Protein AF-A0A3N7EGL0-F1 (afdb_monomer_lite)

Organism: Populus trichocarpa (NCBI:txid3694)

Sequence (104 aa):
MGVPAFYRWLAEKYPLVVVDVIEEEPVVIEGVKIPVDTSRPNPNNIEYDNLYLDMNGIVHPCFHPEDRPSPTSFDEVFQCMFDYIDRLFVVMELHLVRNESATV

Radius of gyration: 17.61 Å; chains: 1; bounding box: 50×45×36 Å

InterPro domains:
  IPR004859 Xrn1, N-terminal [PF03159] (1-93)
  IPR027073 5'-3' exoribonuclease [PTHR12341] (1-91)

Foldseek 3Di:
DDPVVVVVVCCVVPVVVDDDFDADDFDADPNDTHDDDLVDQGPVNDADADDDDPVVVLQVCLQPPPPDDGDPDPVSSVVSSVVVVVRVCRSNSHPPPPPPPPDD

pLDDT: mean 84.61, std 1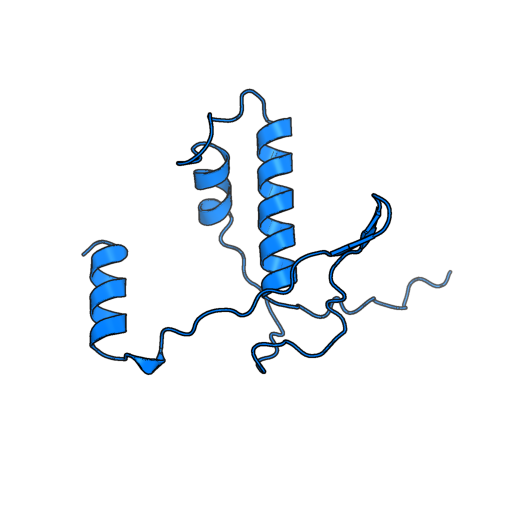2.79, range [40.78, 96.88]

Secondary structure (DSSP, 8-state):
--HHHHHHHHHHH-GGG------PPPEEETTEEEPP-TTSPPTTS---S-----HHHHHHHHHS-SSSPPPSSHHHHHHHHHHHHHHHHHHTT-----------

Structure (mmCIF, N/CA/C/O backbone):
data_AF-A0A3N7EGL0-F1
#
_entry.id   AF-A0A3N7EGL0-F1
#
loop_
_atom_site.group_PDB
_atom_site.id
_atom_site.type_symbol
_atom_site.label_atom_id
_atom_site.label_alt_id
_atom_site.label_comp_id
_atom_site.label_asym_id
_atom_site.label_entity_id
_atom_site.label_seq_id
_atom_site.pdbx_PDB_ins_code
_atom_site.Cartn_x
_atom_site.Cartn_y
_atom_site.Cartn_z
_atom_site.occupancy
_atom_site.B_iso_or_equiv
_atom_site.auth_seq_id
_atom_site.auth_comp_id
_atom_site.auth_asym_id
_atom_site.auth_atom_id
_atom_site.pdbx_PDB_model_num
ATOM 1 N N . MET A 1 1 ? 22.176 9.739 -0.096 1.00 65.19 1 MET A N 1
ATOM 2 C CA . MET A 1 1 ? 21.125 9.778 -1.137 1.00 65.19 1 MET A CA 1
ATOM 3 C C . MET A 1 1 ? 19.817 9.466 -0.432 1.00 65.19 1 MET A C 1
ATOM 5 O O . MET A 1 1 ? 19.763 8.436 0.222 1.00 65.19 1 MET A O 1
ATOM 9 N N . GLY A 1 2 ? 18.840 10.376 -0.429 1.00 87.50 2 GLY A N 1
ATOM 10 C CA . GLY A 1 2 ? 17.536 10.111 0.196 1.00 87.50 2 GLY A CA 1
ATOM 11 C C . GLY A 1 2 ? 16.658 9.211 -0.677 1.00 87.50 2 GLY A C 1
ATOM 12 O O . GLY A 1 2 ? 16.960 9.036 -1.861 1.00 87.50 2 GLY A O 1
ATOM 13 N N . VAL A 1 3 ? 15.560 8.698 -0.113 1.00 88.81 3 VAL A N 1
ATOM 14 C CA . VAL A 1 3 ? 14.581 7.846 -0.819 1.00 88.81 3 VAL A CA 1
ATOM 15 C C . VAL A 1 3 ? 14.165 8.430 -2.184 1.00 88.81 3 VAL A C 1
ATOM 17 O O . VAL A 1 3 ? 14.265 7.702 -3.171 1.00 88.81 3 VAL A O 1
ATOM 20 N N . PRO A 1 4 ? 13.845 9.738 -2.328 1.00 92.12 4 PRO A N 1
ATOM 21 C CA . PRO A 1 4 ? 13.437 10.293 -3.625 1.00 92.12 4 PRO A CA 1
ATOM 22 C C . PRO A 1 4 ? 14.534 10.262 -4.698 1.00 92.12 4 PRO A C 1
ATOM 24 O O . PRO A 1 4 ? 14.256 10.068 -5.878 1.00 92.12 4 PRO A O 1
ATOM 27 N N . ALA A 1 5 ? 15.798 10.451 -4.303 1.00 94.88 5 ALA A N 1
ATOM 28 C CA . ALA A 1 5 ? 16.922 10.436 -5.238 1.00 94.88 5 ALA A CA 1
ATOM 29 C C . ALA A 1 5 ? 17.228 9.013 -5.723 1.00 94.88 5 ALA A C 1
ATOM 31 O O . ALA A 1 5 ? 17.529 8.817 -6.898 1.00 94.88 5 ALA A O 1
ATOM 32 N N . PHE A 1 6 ? 17.123 8.028 -4.826 1.00 94.31 6 PHE A N 1
ATOM 33 C CA . PHE A 1 6 ? 17.289 6.622 -5.181 1.00 94.31 6 PHE A CA 1
ATOM 34 C C . PHE A 1 6 ? 16.148 6.127 -6.076 1.00 94.31 6 PHE A C 1
ATOM 36 O O . PHE A 1 6 ? 16.415 5.515 -7.108 1.00 94.31 6 PHE A O 1
ATOM 43 N N . TYR A 1 7 ? 14.900 6.460 -5.733 1.00 93.75 7 TYR A N 1
ATOM 44 C CA . TYR A 1 7 ? 13.732 6.121 -6.545 1.00 93.75 7 TYR A CA 1
ATOM 45 C C . TYR A 1 7 ? 13.837 6.695 -7.963 1.00 93.75 7 TYR A C 1
ATOM 47 O O . TYR A 1 7 ? 13.682 5.960 -8.934 1.00 93.75 7 TYR A O 1
ATOM 55 N N . ARG A 1 8 ? 14.193 7.983 -8.097 1.00 93.62 8 ARG A N 1
ATOM 56 C CA . ARG A 1 8 ? 14.395 8.620 -9.408 1.00 93.62 8 ARG A CA 1
ATOM 57 C C . ARG A 1 8 ? 15.452 7.895 -10.237 1.00 93.62 8 ARG A C 1
ATOM 59 O O . ARG A 1 8 ? 15.202 7.573 -11.391 1.00 93.62 8 ARG A O 1
ATOM 66 N N . TRP A 1 9 ? 16.608 7.610 -9.639 1.00 95.25 9 TRP A N 1
ATOM 67 C CA . TRP A 1 9 ? 17.677 6.888 -10.326 1.00 95.25 9 TRP A CA 1
ATOM 68 C C . TRP A 1 9 ? 17.231 5.495 -10.792 1.00 95.25 9 TRP A C 1
ATOM 70 O O . TRP A 1 9 ? 17.580 5.078 -11.895 1.00 95.25 9 TRP A O 1
ATOM 80 N N . LEU A 1 10 ? 16.447 4.780 -9.977 1.00 95.31 10 LEU A N 1
ATOM 81 C CA . LEU A 1 10 ? 15.926 3.459 -10.326 1.00 95.31 10 LEU A CA 1
ATOM 82 C C . LEU A 1 10 ? 14.939 3.538 -11.497 1.00 95.31 10 LEU A C 1
ATOM 84 O O . LEU A 1 10 ? 15.081 2.774 -12.449 1.00 95.31 10 LEU A O 1
ATOM 88 N N . ALA A 1 11 ? 13.997 4.481 -11.445 1.00 94.69 11 ALA A N 1
ATOM 89 C CA . ALA A 1 11 ? 12.989 4.687 -12.482 1.00 94.69 11 ALA A CA 1
ATOM 90 C C . ALA A 1 11 ? 13.607 5.126 -13.822 1.00 94.69 11 ALA A C 1
ATOM 92 O O . ALA A 1 11 ? 13.212 4.633 -14.874 1.00 94.69 11 ALA A O 1
ATOM 93 N N . GLU A 1 12 ? 14.619 6.002 -13.799 1.00 95.44 12 GLU A N 1
ATOM 94 C CA . GLU A 1 12 ? 15.344 6.424 -15.008 1.00 95.44 12 GLU A CA 1
ATOM 95 C C . GLU A 1 12 ? 16.167 5.280 -15.614 1.00 95.44 12 GLU A C 1
ATOM 97 O O . GLU A 1 12 ? 16.251 5.143 -16.835 1.00 95.44 12 GLU A O 1
ATOM 102 N N . LYS A 1 13 ? 16.789 4.450 -14.768 1.00 96.62 13 LYS A N 1
ATOM 103 C CA . LYS A 1 13 ? 17.656 3.358 -15.221 1.00 96.62 13 LYS A CA 1
ATOM 104 C C . LYS A 1 13 ? 16.876 2.132 -15.699 1.00 96.62 13 LYS A C 1
ATOM 106 O O . LYS A 1 13 ? 17.316 1.468 -16.637 1.00 96.62 13 LYS A O 1
ATOM 111 N N . TYR A 1 14 ? 15.752 1.822 -15.058 1.00 96.88 14 TYR A N 1
ATOM 112 C CA . TYR A 1 14 ? 14.915 0.661 -15.352 1.00 96.88 14 TYR A CA 1
ATOM 113 C C . TYR A 1 14 ? 13.441 1.085 -15.455 1.00 96.88 14 TYR A C 1
ATOM 115 O O . TYR A 1 14 ? 12.671 0.882 -14.515 1.00 96.88 14 TYR A O 1
ATOM 123 N N . PRO A 1 15 ? 13.017 1.646 -16.602 1.00 93.19 15 PRO A N 1
ATOM 124 C CA . PRO A 1 15 ? 11.692 2.255 -16.737 1.00 93.19 15 PRO A CA 1
ATOM 125 C C . PRO A 1 15 ? 10.530 1.265 -16.589 1.00 93.19 15 PRO A C 1
ATOM 127 O O . PRO A 1 15 ? 9.423 1.678 -16.282 1.00 93.19 15 PRO A O 1
ATOM 130 N N . LEU A 1 16 ? 10.774 -0.037 -16.772 1.00 93.12 16 LEU A N 1
ATOM 131 C CA . LEU A 1 16 ? 9.756 -1.087 -16.632 1.00 93.12 16 LEU A CA 1
ATOM 132 C C . LEU A 1 16 ? 9.527 -1.542 -15.180 1.00 93.12 16 LEU A C 1
ATOM 134 O O . LEU A 1 16 ? 8.679 -2.394 -14.946 1.00 93.12 16 LEU A O 1
ATOM 138 N N . VAL A 1 17 ? 10.305 -1.038 -14.213 1.00 92.19 17 VAL A N 1
ATOM 139 C CA . VAL A 1 17 ? 10.167 -1.415 -12.791 1.00 92.19 17 VAL A CA 1
ATOM 140 C C . VAL A 1 17 ? 8.997 -0.691 -12.126 1.00 92.19 17 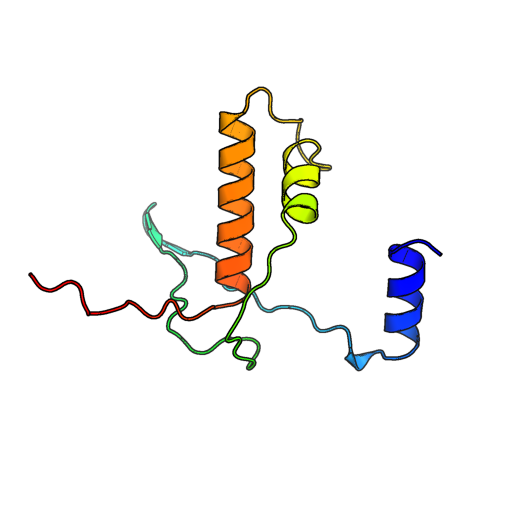VAL A C 1
ATOM 142 O O . VAL A 1 17 ? 8.442 -1.196 -11.155 1.00 92.19 17 VAL A O 1
ATOM 145 N N . VAL A 1 18 ? 8.622 0.483 -12.636 1.00 92.31 18 VAL A N 1
ATOM 146 C CA . VAL A 1 18 ? 7.477 1.245 -12.133 1.00 92.31 18 VAL A CA 1
ATOM 147 C C . VAL A 1 18 ? 6.269 0.902 -12.992 1.00 92.31 18 VAL A C 1
ATOM 149 O O . VAL A 1 18 ? 6.290 1.106 -14.204 1.00 92.31 18 VAL A O 1
ATOM 152 N N . VAL A 1 19 ? 5.229 0.376 -12.355 1.00 91.19 19 VAL A N 1
ATOM 153 C CA . VAL A 1 19 ? 3.94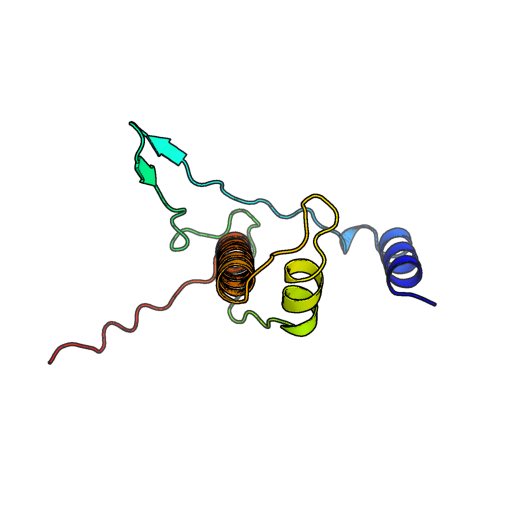8 0.057 -12.984 1.00 91.19 19 VAL A CA 1
ATOM 154 C C . VAL A 1 19 ? 2.857 0.680 -12.129 1.00 91.19 19 VAL A C 1
ATOM 156 O O . VAL A 1 19 ? 2.914 0.597 -10.901 1.00 91.19 19 VAL A O 1
ATOM 159 N N . ASP A 1 20 ? 1.895 1.323 -12.782 1.00 91.62 20 ASP A N 1
ATOM 160 C CA . ASP A 1 20 ? 0.740 1.888 -12.098 1.00 91.62 20 ASP A CA 1
ATOM 161 C C . ASP A 1 20 ? -0.180 0.763 -11.622 1.00 91.62 20 ASP A C 1
ATOM 163 O O . ASP A 1 20 ? -0.492 -0.167 -12.368 1.00 91.62 20 ASP A O 1
ATOM 167 N N . VAL A 1 21 ? -0.615 0.867 -10.371 1.00 90.19 21 VAL A N 1
ATOM 168 C CA . VAL A 1 21 ? -1.612 -0.029 -9.789 1.00 90.19 21 VAL A CA 1
ATOM 169 C C . VAL A 1 21 ? -2.994 0.319 -10.335 1.00 90.19 21 VAL A C 1
ATOM 171 O O . VAL A 1 21 ? -3.393 1.484 -10.357 1.00 90.19 21 VAL A O 1
ATOM 174 N N . ILE A 1 22 ? -3.739 -0.709 -10.725 1.00 90.00 22 ILE A N 1
ATOM 175 C CA . ILE A 1 22 ? -5.166 -0.641 -11.021 1.00 90.00 22 ILE A CA 1
ATOM 176 C C . ILE A 1 22 ? -5.915 -0.958 -9.724 1.00 90.00 22 ILE A C 1
ATOM 178 O O . ILE A 1 22 ? -5.787 -2.061 -9.196 1.00 90.00 22 ILE A O 1
ATOM 182 N N . GLU A 1 23 ? -6.662 0.020 -9.212 1.00 87.06 23 GLU A N 1
ATOM 183 C CA . GLU A 1 23 ? -7.466 -0.071 -7.986 1.00 87.06 23 GLU A CA 1
ATOM 184 C C . GLU A 1 23 ? -8.959 -0.101 -8.358 1.00 87.06 23 GLU A C 1
ATOM 186 O O . GLU A 1 23 ? -9.431 0.758 -9.108 1.00 87.06 23 GLU A O 1
ATOM 191 N N . GLU A 1 24 ? -9.705 -1.088 -7.854 1.00 83.38 24 GLU A N 1
ATOM 192 C CA . GLU A 1 24 ? -11.170 -1.083 -7.922 1.00 83.38 24 GLU A CA 1
ATOM 193 C C . GLU A 1 24 ? -11.736 -0.222 -6.780 1.00 83.38 24 GLU A C 1
ATOM 195 O O . GLU A 1 24 ? -11.360 -0.375 -5.618 1.00 83.38 24 GLU A O 1
ATOM 200 N N . GLU A 1 25 ? -12.661 0.688 -7.095 1.00 82.44 25 GLU A N 1
ATOM 201 C CA . GLU A 1 25 ? -13.304 1.538 -6.090 1.00 82.44 25 GLU A CA 1
ATOM 202 C C . GLU A 1 25 ? -14.666 0.965 -5.647 1.00 82.44 25 GLU A C 1
ATOM 204 O O . GLU A 1 25 ? -15.438 0.479 -6.482 1.00 82.44 25 GLU A O 1
ATOM 209 N N . PRO A 1 26 ? -15.026 1.062 -4.350 1.00 82.88 26 PRO A N 1
ATOM 210 C CA . PRO A 1 26 ? -16.343 0.660 -3.862 1.00 82.88 26 PRO A CA 1
ATOM 211 C C . PRO A 1 26 ? -17.476 1.436 -4.546 1.00 82.88 26 PRO A C 1
ATOM 213 O O . PRO A 1 26 ? -17.478 2.669 -4.583 1.00 82.88 26 PRO A O 1
ATOM 216 N N . VAL A 1 27 ? -18.501 0.724 -5.015 1.00 84.88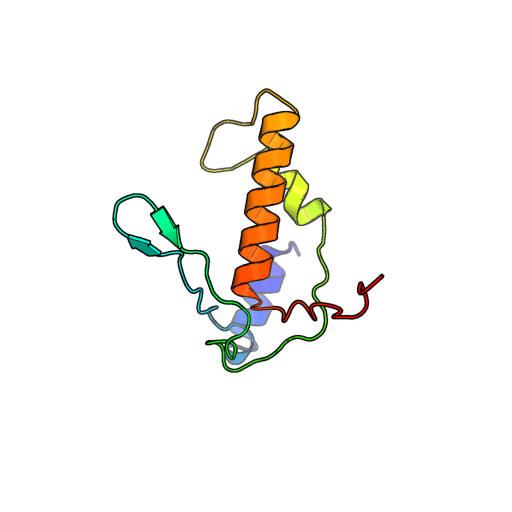 27 VAL A N 1
ATOM 217 C CA . VAL A 1 27 ? -19.662 1.336 -5.679 1.00 84.88 27 VAL A CA 1
ATOM 218 C C . VAL A 1 27 ? -20.734 1.689 -4.647 1.00 84.88 27 VAL A C 1
ATOM 220 O O . VAL A 1 27 ? -21.060 0.890 -3.769 1.00 84.88 27 VAL A O 1
ATOM 223 N N . VAL A 1 28 ? -21.329 2.881 -4.762 1.00 85.94 28 VAL A N 1
ATOM 224 C CA . VAL A 1 28 ? -22.486 3.288 -3.948 1.00 85.94 28 VAL A CA 1
ATOM 225 C C . VAL A 1 28 ? -23.770 3.101 -4.748 1.00 85.94 28 VAL A C 1
ATOM 227 O O . VAL A 1 28 ? -23.998 3.811 -5.726 1.00 85.94 28 VAL A O 1
ATOM 230 N N . ILE A 1 29 ? -24.634 2.183 -4.312 1.00 85.88 29 ILE A N 1
ATOM 231 C CA . ILE A 1 29 ? -25.960 1.957 -4.904 1.00 85.88 29 ILE A CA 1
ATOM 232 C C . ILE A 1 29 ? -27.013 2.262 -3.842 1.00 85.88 29 ILE A C 1
ATOM 234 O O . ILE A 1 29 ? -26.980 1.695 -2.757 1.00 85.88 29 ILE A O 1
ATOM 238 N N . GLU A 1 30 ? -27.925 3.195 -4.132 1.00 84.75 30 GLU A N 1
ATOM 239 C CA . GLU A 1 30 ? -29.025 3.582 -3.225 1.00 84.75 30 GLU A CA 1
ATOM 240 C C . GLU A 1 30 ? -28.568 3.969 -1.799 1.00 84.75 30 GLU A C 1
ATOM 242 O O . GLU A 1 30 ? -29.269 3.757 -0.813 1.00 84.75 30 GLU A O 1
ATOM 247 N N . GLY A 1 31 ? -27.371 4.554 -1.678 1.00 83.38 31 GLY A N 1
ATOM 248 C CA . GLY A 1 31 ? -26.780 4.950 -0.393 1.00 83.38 31 GLY A CA 1
ATOM 249 C C . GLY A 1 31 ? -26.061 3.823 0.358 1.00 83.38 31 GLY A C 1
ATOM 250 O O . GLY A 1 31 ? -25.470 4.076 1.406 1.00 83.38 31 GLY A O 1
ATOM 251 N N . VAL A 1 32 ? -26.052 2.603 -0.183 1.00 83.50 32 VAL A N 1
ATOM 252 C CA . VAL A 1 32 ? -25.309 1.459 0.353 1.00 83.50 32 VAL A CA 1
ATOM 253 C C . VAL A 1 32 ? -23.950 1.366 -0.343 1.00 83.50 32 VAL A C 1
ATOM 255 O O . VAL A 1 32 ? -23.880 1.275 -1.569 1.00 83.50 32 VAL A O 1
ATOM 258 N N . LYS A 1 33 ? -22.861 1.393 0.437 1.00 81.50 33 LYS A N 1
ATOM 259 C CA . LYS A 1 33 ? -21.500 1.116 -0.051 1.00 81.50 33 LYS A CA 1
ATOM 260 C C . LYS A 1 33 ? -21.334 -0.389 -0.240 1.00 81.50 33 LYS A C 1
ATOM 262 O O . LYS A 1 33 ? -21.358 -1.131 0.739 1.00 81.50 33 LYS A O 1
ATOM 267 N N . ILE A 1 34 ? -21.165 -0.823 -1.483 1.00 82.94 34 ILE A N 1
ATOM 268 C CA . ILE A 1 34 ? -20.852 -2.210 -1.818 1.00 82.94 34 ILE A CA 1
ATOM 269 C C . ILE A 1 34 ? -19.323 -2.349 -1.811 1.00 82.94 34 ILE A C 1
ATOM 271 O O . ILE A 1 34 ? -18.662 -1.623 -2.557 1.00 82.94 34 ILE A O 1
ATOM 275 N N . PRO A 1 35 ? -18.748 -3.217 -0.957 1.00 81.88 35 PRO A N 1
ATOM 276 C CA . PRO A 1 35 ? -17.304 -3.415 -0.901 1.00 81.88 35 PRO A CA 1
ATOM 277 C C . PRO A 1 35 ? -16.791 -4.105 -2.168 1.00 81.88 35 PRO A C 1
ATOM 279 O O . PRO A 1 35 ? -17.530 -4.836 -2.830 1.00 81.88 35 PRO A O 1
ATOM 282 N N . VAL A 1 36 ? -15.515 -3.881 -2.475 1.00 84.06 36 VAL A N 1
ATOM 283 C CA . VAL A 1 36 ? -14.808 -4.563 -3.564 1.00 84.06 36 VAL A CA 1
ATOM 284 C C . VAL A 1 36 ? -14.719 -6.058 -3.254 1.00 84.06 36 VAL A C 1
ATOM 286 O O . VAL A 1 36 ? -14.398 -6.452 -2.131 1.00 84.06 36 VAL A O 1
ATOM 289 N N . ASP A 1 37 ? -15.032 -6.892 -4.244 1.00 83.44 37 ASP A N 1
ATOM 290 C CA . ASP A 1 37 ? -14.945 -8.346 -4.121 1.00 83.44 37 ASP A CA 1
ATOM 291 C C . ASP A 1 37 ? -13.527 -8.824 -4.449 1.00 83.44 37 ASP A C 1
ATOM 293 O O . ASP A 1 37 ? -13.224 -9.180 -5.587 1.00 83.44 37 ASP A O 1
ATOM 297 N N . THR A 1 38 ? -12.675 -8.880 -3.424 1.00 83.00 38 THR A N 1
ATOM 298 C CA . THR A 1 38 ? -11.277 -9.329 -3.538 1.00 83.00 38 THR A CA 1
ATOM 299 C C . THR A 1 38 ? -11.130 -10.842 -3.757 1.00 83.00 38 THR A C 1
ATOM 301 O O . THR A 1 38 ? -10.024 -11.367 -3.684 1.00 83.00 38 THR A O 1
ATOM 304 N N . SER A 1 39 ? -12.225 -11.589 -3.964 1.00 82.94 39 SER A N 1
ATOM 305 C CA . SER A 1 39 ? -12.149 -13.006 -4.353 1.00 82.94 39 SER A CA 1
ATOM 306 C C . SER A 1 39 ? -11.939 -13.204 -5.854 1.00 82.94 39 SER A C 1
ATOM 308 O O . SER A 1 39 ? -11.607 -14.307 -6.300 1.00 82.94 39 SER A O 1
ATOM 310 N N . ARG A 1 40 ? -12.142 -12.147 -6.643 1.00 84.12 40 ARG A N 1
ATOM 311 C CA . ARG A 1 40 ? -11.937 -12.153 -8.090 1.00 84.12 40 ARG A CA 1
ATOM 312 C C . ARG A 1 40 ? -10.433 -12.126 -8.419 1.00 84.12 40 ARG A C 1
ATOM 314 O O . ARG A 1 40 ? -9.619 -11.927 -7.523 1.00 84.12 40 ARG A O 1
ATOM 321 N N . PRO A 1 41 ? -10.046 -12.429 -9.671 1.00 86.75 41 PRO A N 1
ATOM 322 C CA . PRO A 1 41 ? -8.653 -12.315 -10.091 1.00 86.75 41 PRO A CA 1
ATOM 323 C C . PRO A 1 41 ? -8.186 -10.860 -10.083 1.00 86.75 41 PRO A C 1
ATOM 325 O O . PRO A 1 41 ? -8.918 -10.000 -10.582 1.00 86.75 41 PRO A O 1
ATOM 328 N N . ASN A 1 42 ? -6.949 -10.633 -9.638 1.00 87.44 42 ASN A N 1
ATOM 329 C CA . ASN A 1 42 ? -6.385 -9.293 -9.519 1.00 87.44 42 ASN A CA 1
ATOM 330 C C . ASN A 1 42 ? -6.360 -8.559 -10.880 1.00 87.44 42 ASN A C 1
ATOM 332 O O . ASN A 1 42 ? -5.789 -9.086 -11.846 1.00 87.44 42 ASN A O 1
ATOM 336 N N . PRO A 1 43 ? -6.906 -7.328 -10.998 1.00 88.56 43 PRO A N 1
ATOM 337 C CA . PRO A 1 43 ? -6.959 -6.571 -12.252 1.00 88.56 43 PRO A CA 1
ATOM 338 C C . PRO A 1 43 ? -5.570 -6.201 -12.787 1.00 88.56 43 PRO A C 1
ATOM 340 O O . PRO A 1 43 ? -5.406 -5.958 -13.985 1.00 88.56 43 PRO A O 1
ATOM 343 N N . ASN A 1 44 ? -4.550 -6.218 -11.927 1.00 88.75 44 ASN A N 1
ATOM 344 C CA . ASN A 1 44 ? -3.150 -6.031 -12.299 1.00 88.75 44 ASN A CA 1
ATOM 345 C C . ASN A 1 44 ? -2.545 -7.276 -12.982 1.00 88.75 44 ASN A C 1
ATOM 347 O O . ASN A 1 44 ? -1.395 -7.232 -13.414 1.00 88.75 44 ASN A O 1
ATOM 351 N N . ASN A 1 45 ? -3.304 -8.376 -13.113 1.00 87.50 45 ASN A N 1
ATOM 352 C CA . ASN A 1 45 ? -2.869 -9.683 -13.626 1.00 87.50 45 ASN A CA 1
ATOM 353 C C . ASN A 1 45 ? -1.681 -10.285 -12.853 1.00 87.50 45 ASN A C 1
ATOM 355 O O . ASN A 1 45 ? -0.899 -11.065 -13.406 1.00 87.50 45 ASN A O 1
ATOM 359 N N . ILE A 1 46 ? -1.525 -9.903 -11.586 1.00 88.25 46 ILE A N 1
ATOM 360 C CA . ILE A 1 46 ? -0.483 -10.388 -10.682 1.00 88.25 46 ILE A CA 1
ATOM 361 C C . ILE A 1 46 ? -1.159 -10.744 -9.366 1.00 88.25 46 ILE A C 1
ATOM 363 O O . ILE A 1 46 ? -1.787 -9.891 -8.748 1.00 88.25 46 ILE A O 1
ATOM 367 N N . GLU A 1 47 ? -0.995 -11.994 -8.951 1.00 88.44 47 GLU A N 1
ATOM 368 C CA . GLU A 1 47 ? -1.487 -12.488 -7.669 1.00 88.44 47 GLU A CA 1
ATOM 369 C C . GLU A 1 47 ? -0.373 -12.440 -6.622 1.00 88.44 47 GLU A C 1
ATOM 371 O O . GLU A 1 47 ? 0.801 -12.678 -6.930 1.00 88.44 47 GLU A O 1
ATOM 376 N N . TYR A 1 48 ? -0.747 -12.150 -5.378 1.00 89.00 48 TYR A N 1
ATOM 377 C CA . TYR A 1 48 ? 0.177 -12.050 -4.254 1.00 89.00 48 TYR A CA 1
ATOM 378 C C . TYR A 1 48 ? -0.227 -13.017 -3.145 1.00 89.00 48 TYR A C 1
ATOM 380 O O . TYR A 1 48 ? -1.370 -13.022 -2.703 1.00 89.00 48 TYR A O 1
ATOM 388 N N . ASP A 1 49 ? 0.732 -13.791 -2.635 1.00 87.25 49 ASP A N 1
ATOM 389 C CA . ASP A 1 49 ? 0.484 -14.694 -1.503 1.00 87.25 49 ASP A CA 1
ATOM 390 C C . ASP A 1 49 ? 0.668 -14.001 -0.146 1.00 87.25 49 ASP A C 1
ATOM 392 O O . ASP A 1 49 ? 0.011 -14.333 0.838 1.00 87.25 49 ASP A O 1
ATOM 396 N N . ASN A 1 50 ? 1.608 -13.052 -0.070 1.00 89.38 50 ASN A N 1
ATOM 397 C CA . ASN A 1 50 ? 2.036 -12.434 1.182 1.00 89.38 50 ASN A CA 1
ATOM 398 C C . ASN A 1 50 ? 2.087 -10.913 1.048 1.00 89.38 50 ASN A C 1
ATOM 400 O O . ASN A 1 50 ? 2.755 -10.384 0.158 1.00 89.38 50 ASN A O 1
ATOM 404 N N . LEU A 1 51 ? 1.461 -10.218 1.997 1.00 90.69 51 LEU A N 1
ATOM 405 C CA . LEU A 1 51 ? 1.534 -8.768 2.144 1.00 90.69 51 LEU A CA 1
ATOM 406 C C . LEU A 1 51 ? 2.297 -8.418 3.424 1.00 90.69 51 LEU A C 1
ATOM 408 O O . LEU A 1 51 ? 1.883 -8.774 4.527 1.00 90.69 51 LEU A O 1
ATOM 412 N N . TYR A 1 52 ? 3.411 -7.702 3.277 1.00 93.25 52 TYR A N 1
ATOM 413 C CA . TYR A 1 52 ? 4.208 -7.206 4.397 1.00 93.25 52 TYR A CA 1
ATOM 414 C C . TYR A 1 52 ? 3.962 -5.712 4.576 1.00 93.25 52 TYR A C 1
ATOM 416 O O . TYR A 1 52 ? 4.160 -4.932 3.646 1.00 93.25 52 TYR A O 1
ATOM 424 N N . LEU A 1 53 ? 3.552 -5.315 5.779 1.00 93.62 53 LEU A N 1
ATOM 425 C CA . LEU A 1 53 ? 3.231 -3.930 6.102 1.00 93.62 53 LEU A CA 1
ATOM 426 C C . LEU A 1 53 ? 4.338 -3.316 6.959 1.00 93.62 53 LEU A C 1
ATOM 428 O O . LEU A 1 53 ? 4.586 -3.759 8.083 1.00 93.62 53 LEU A O 1
ATOM 432 N N . ASP A 1 54 ? 4.979 -2.265 6.449 1.00 93.88 54 ASP A N 1
ATOM 433 C CA . ASP A 1 54 ? 5.801 -1.391 7.283 1.00 93.88 54 ASP A CA 1
ATOM 434 C C . ASP A 1 54 ? 4.884 -0.440 8.058 1.00 93.88 54 ASP A C 1
ATOM 436 O O . ASP A 1 54 ? 4.455 0.607 7.566 1.00 93.88 54 ASP A O 1
ATOM 440 N N . MET A 1 55 ? 4.588 -0.813 9.302 1.00 92.25 55 MET A N 1
ATOM 441 C CA . MET A 1 55 ? 3.717 -0.026 10.169 1.00 92.25 55 MET A CA 1
ATOM 442 C C . MET A 1 55 ? 4.265 1.373 10.452 1.00 92.25 55 MET A C 1
ATOM 444 O O . MET A 1 55 ? 3.470 2.285 10.657 1.00 92.25 55 MET A O 1
ATOM 448 N N . ASN A 1 56 ? 5.584 1.592 10.421 1.00 90.75 56 ASN A N 1
ATOM 449 C CA . ASN A 1 56 ? 6.127 2.940 10.603 1.00 90.75 56 ASN A CA 1
ATOM 450 C C . ASN A 1 56 ? 5.757 3.839 9.417 1.00 90.75 56 ASN A C 1
ATOM 452 O O . ASN A 1 56 ? 5.425 5.011 9.614 1.00 90.75 56 ASN A O 1
ATOM 456 N N . GLY A 1 57 ? 5.752 3.269 8.207 1.00 89.94 57 GLY A N 1
ATOM 457 C CA . GLY A 1 57 ? 5.303 3.930 6.983 1.00 89.94 57 GLY A CA 1
ATOM 458 C C . GLY A 1 57 ? 3.812 4.279 6.978 1.00 89.94 57 GLY A C 1
ATOM 459 O O . GLY A 1 57 ? 3.432 5.241 6.321 1.00 89.94 57 GLY A O 1
ATOM 460 N N . ILE A 1 58 ? 2.982 3.559 7.741 1.00 93.19 58 ILE A N 1
ATOM 461 C CA . ILE A 1 58 ? 1.536 3.820 7.8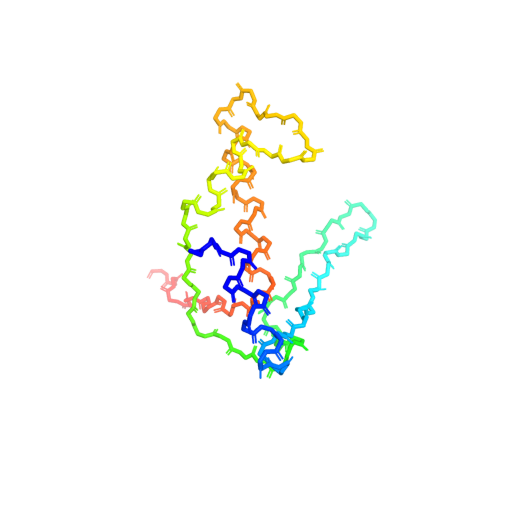78 1.00 93.19 58 ILE A CA 1
ATOM 462 C C . ILE A 1 58 ? 1.252 4.804 9.020 1.00 93.19 58 ILE A C 1
ATOM 464 O O . ILE A 1 58 ? 0.499 5.765 8.862 1.00 93.19 58 ILE A O 1
ATOM 468 N N . VAL A 1 59 ? 1.868 4.587 10.182 1.00 91.12 59 VAL A N 1
ATOM 469 C CA . VAL A 1 59 ? 1.627 5.381 11.392 1.00 91.12 59 VAL A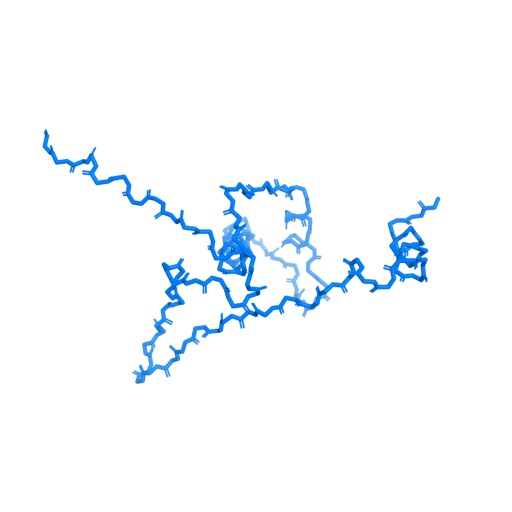 CA 1
ATOM 470 C C . VAL A 1 59 ? 2.062 6.832 11.192 1.00 91.12 59 VAL A C 1
ATOM 472 O O . VAL A 1 59 ? 1.327 7.745 11.565 1.00 91.12 59 VAL A O 1
ATOM 475 N N . HIS A 1 60 ? 3.227 7.073 10.580 1.00 89.94 60 HIS A N 1
ATOM 476 C CA . HIS A 1 60 ? 3.762 8.430 10.450 1.00 89.94 60 HIS A CA 1
ATOM 477 C C . HIS A 1 60 ? 2.836 9.370 9.642 1.00 89.94 60 HIS A C 1
ATOM 479 O O . HIS A 1 60 ? 2.504 10.439 10.168 1.00 89.94 60 HIS A O 1
ATOM 485 N N . PRO A 1 61 ? 2.338 8.990 8.444 1.00 89.25 61 PRO A N 1
ATOM 486 C CA . PRO A 1 61 ? 1.324 9.765 7.721 1.00 89.25 61 PRO A CA 1
ATOM 487 C C . PRO A 1 61 ? -0.026 9.873 8.440 1.00 89.25 61 PRO A C 1
ATOM 489 O O . PRO A 1 61 ? -0.729 10.862 8.257 1.00 89.25 61 PRO A O 1
ATOM 492 N N . CYS A 1 62 ? -0.409 8.893 9.267 1.00 89.62 62 CYS A N 1
ATOM 493 C CA . CYS A 1 62 ? -1.671 8.964 10.011 1.00 89.62 62 CYS A CA 1
ATOM 494 C C . CYS A 1 62 ? -1.641 10.022 11.126 1.00 89.62 62 CYS A C 1
ATOM 496 O O . CYS A 1 62 ? -2.668 10.638 11.391 1.00 89.62 62 CYS A O 1
ATOM 498 N N . PHE A 1 63 ? -0.484 10.283 11.746 1.00 86.69 63 PHE A N 1
ATOM 499 C CA . PHE A 1 63 ? -0.326 11.364 12.734 1.00 86.69 63 PHE A CA 1
ATOM 500 C C . PHE A 1 63 ? -0.093 12.743 12.098 1.00 86.69 63 PHE A C 1
ATOM 502 O O . PHE A 1 63 ? -0.517 13.768 12.640 1.00 86.69 63 PHE A O 1
ATOM 509 N N . HIS A 1 64 ? 0.581 12.772 10.948 1.00 85.69 64 HIS A N 1
ATOM 510 C CA . HIS A 1 64 ? 0.967 14.002 10.255 1.00 85.69 64 HIS A CA 1
ATOM 511 C C . HIS A 1 64 ? 0.547 13.945 8.781 1.00 85.69 64 HIS A C 1
ATOM 513 O O . HIS A 1 64 ? 1.406 13.867 7.901 1.00 85.69 64 HIS A O 1
ATOM 519 N N . PRO A 1 65 ? -0.765 13.932 8.498 1.00 84.25 65 PRO A N 1
ATOM 520 C CA . PRO A 1 65 ? -1.247 13.937 7.127 1.00 84.25 65 PRO A CA 1
ATOM 521 C C . PRO A 1 65 ? -0.885 15.253 6.422 1.00 84.25 65 PRO A C 1
ATOM 523 O O . PRO A 1 65 ? -0.988 16.324 7.015 1.00 84.25 65 PRO A O 1
ATOM 526 N N . GLU A 1 66 ? -0.482 15.179 5.152 1.00 78.75 66 GLU A N 1
ATOM 527 C CA . GLU A 1 66 ? -0.093 16.365 4.368 1.00 78.75 66 GLU A CA 1
ATOM 528 C C . GLU A 1 66 ? -1.310 17.189 3.899 1.00 78.75 66 GLU A C 1
ATOM 530 O O . GLU A 1 66 ? -1.239 18.416 3.850 1.00 78.75 66 GLU A O 1
ATOM 535 N N . ASP A 1 67 ? -2.448 16.531 3.631 1.00 82.06 67 ASP A N 1
ATOM 536 C CA . ASP A 1 67 ? -3.622 17.139 2.974 1.00 82.06 67 ASP A CA 1
ATOM 537 C C . ASP A 1 67 ? -4.808 17.447 3.910 1.00 82.06 67 ASP A C 1
ATOM 539 O O . ASP A 1 67 ? -5.838 17.972 3.481 1.00 82.06 67 ASP A O 1
ATOM 543 N N . ARG A 1 68 ? -4.710 17.102 5.198 1.00 79.25 68 ARG A N 1
ATOM 544 C CA . ARG A 1 68 ? -5.781 17.297 6.195 1.00 79.25 68 ARG A CA 1
ATOM 545 C C . ARG A 1 68 ? -5.183 17.674 7.555 1.00 79.25 68 ARG A C 1
ATOM 547 O O . ARG A 1 68 ? -4.003 17.426 7.775 1.00 79.25 68 ARG A O 1
ATOM 554 N N . PRO A 1 69 ? -5.950 18.280 8.480 1.00 83.31 69 PRO A N 1
ATOM 555 C CA . PRO A 1 69 ? -5.451 18.549 9.826 1.00 83.31 69 PRO A CA 1
ATOM 556 C C . PRO A 1 69 ? -5.031 17.258 10.539 1.00 83.31 69 PRO A C 1
ATOM 558 O O . PRO A 1 69 ? -5.645 16.205 10.346 1.00 83.31 69 PRO A O 1
ATOM 561 N N . SER A 1 70 ? -4.000 17.357 11.383 1.00 83.56 70 SER A N 1
ATOM 562 C CA . SER A 1 70 ? -3.591 16.252 12.250 1.00 83.56 70 SER A CA 1
ATOM 563 C C . SER A 1 70 ? -4.754 15.797 13.134 1.00 83.56 70 SER A C 1
ATOM 565 O O . SER A 1 70 ? -5.476 16.651 13.663 1.00 83.56 70 SER A O 1
ATOM 567 N N . PRO A 1 71 ? -4.924 14.478 13.330 1.00 85.88 71 PRO A N 1
ATOM 568 C CA . PRO A 1 71 ? -5.939 13.960 14.232 1.00 85.88 71 PRO A CA 1
ATOM 569 C C . PRO A 1 71 ? -5.744 14.505 15.646 1.00 85.88 71 PRO A C 1
ATOM 571 O O . PRO A 1 71 ? -4.619 14.730 16.100 1.00 85.88 71 PRO A O 1
ATOM 574 N N . THR A 1 72 ? -6.848 14.706 16.354 1.00 86.38 72 THR A N 1
ATOM 575 C CA . THR A 1 72 ? -6.847 15.288 17.704 1.00 86.38 72 THR A CA 1
ATOM 576 C C . THR A 1 72 ? -6.961 14.231 18.799 1.00 86.38 72 THR A C 1
ATOM 578 O O . THR A 1 72 ? -6.693 14.516 19.967 1.00 86.38 72 THR A O 1
ATOM 581 N N . SER A 1 73 ? -7.315 12.999 18.425 1.00 91.88 73 SER A N 1
ATOM 582 C CA . SER A 1 73 ? -7.452 11.856 19.325 1.00 91.88 73 SER A CA 1
ATOM 583 C C . SER A 1 73 ? -6.802 10.595 18.756 1.00 91.88 73 SER A C 1
ATOM 585 O O . SER A 1 73 ? -6.658 10.440 17.544 1.00 91.88 73 SER A O 1
ATOM 587 N N . PHE A 1 74 ? -6.438 9.662 19.639 1.00 90.62 74 PHE A N 1
ATOM 588 C CA . PHE A 1 74 ? -5.938 8.350 19.224 1.00 90.62 74 PHE A CA 1
ATOM 589 C C . PHE A 1 74 ? -6.982 7.554 18.436 1.00 90.62 74 PHE A C 1
ATOM 591 O O . PHE A 1 74 ? -6.606 6.858 17.501 1.00 90.62 74 PHE A O 1
ATOM 598 N N . ASP A 1 75 ? -8.270 7.688 18.757 1.00 92.69 75 ASP A N 1
ATOM 599 C CA . ASP A 1 75 ? -9.339 6.990 18.037 1.00 92.69 75 ASP A CA 1
ATOM 600 C C . ASP A 1 75 ? -9.394 7.418 16.567 1.00 92.69 75 ASP A C 1
ATOM 602 O O . ASP A 1 75 ? -9.468 6.570 15.683 1.00 92.69 75 ASP A O 1
ATOM 606 N N . GLU A 1 76 ? -9.265 8.718 16.285 1.00 90.12 76 GLU A N 1
ATOM 607 C CA . GLU A 1 76 ? -9.181 9.224 14.910 1.00 90.12 76 GLU A CA 1
ATOM 608 C C . GLU A 1 76 ? -7.937 8.696 14.183 1.00 90.12 76 GLU A C 1
ATOM 610 O O . GLU A 1 76 ? -8.030 8.313 13.016 1.00 90.12 76 GLU A O 1
ATOM 615 N N . VAL A 1 77 ? -6.785 8.623 14.863 1.00 90.50 77 VAL A N 1
ATOM 616 C CA . VAL A 1 77 ? -5.565 8.032 14.287 1.00 90.50 77 VAL A CA 1
ATOM 617 C C . VAL A 1 77 ? -5.790 6.560 13.949 1.00 90.50 77 VAL A C 1
ATOM 619 O O . VAL A 1 77 ? -5.452 6.139 12.846 1.00 90.50 77 VAL A O 1
ATOM 622 N N . PHE A 1 78 ? -6.374 5.779 14.862 1.00 92.94 78 PHE A N 1
ATOM 623 C CA . PHE A 1 78 ? -6.641 4.361 14.631 1.00 92.94 78 PHE A CA 1
ATOM 624 C C . PHE A 1 78 ? -7.609 4.147 13.471 1.00 92.94 78 PHE A C 1
ATOM 626 O O . PHE A 1 78 ? -7.343 3.292 12.634 1.00 92.94 78 PHE A O 1
ATOM 633 N N . GLN A 1 79 ? -8.670 4.952 13.362 1.00 92.06 79 GLN A N 1
ATOM 634 C CA . GLN A 1 79 ? -9.564 4.909 12.201 1.00 92.06 79 GLN A CA 1
ATOM 635 C C . GLN A 1 79 ? -8.805 5.190 10.900 1.00 92.06 79 GLN A C 1
ATOM 637 O O . GLN A 1 79 ? -8.912 4.422 9.952 1.00 92.06 79 GLN A O 1
ATOM 642 N N . CYS A 1 80 ? -7.940 6.208 10.882 1.00 90.94 80 CYS A N 1
ATOM 643 C CA . CYS A 1 80 ? -7.105 6.495 9.716 1.00 90.94 80 CYS A CA 1
ATOM 644 C C . CYS A 1 80 ? -6.160 5.340 9.362 1.00 90.94 80 CYS A C 1
ATOM 646 O O . CYS A 1 80 ? -5.934 5.075 8.184 1.00 90.94 80 CYS A O 1
ATOM 648 N N . MET A 1 81 ? -5.598 4.665 10.368 1.00 93.06 81 MET A N 1
ATOM 649 C CA . MET A 1 81 ? -4.747 3.496 10.160 1.00 93.06 81 MET A CA 1
ATOM 650 C C . MET A 1 81 ? -5.543 2.319 9.590 1.00 93.06 81 MET A C 1
ATOM 652 O O . MET A 1 81 ? -5.051 1.667 8.672 1.00 93.06 81 MET A O 1
ATOM 656 N N . PHE A 1 82 ? -6.750 2.057 10.102 1.00 92.94 82 PHE A N 1
ATOM 657 C CA . PHE A 1 82 ? -7.626 1.007 9.580 1.00 92.94 82 PHE A CA 1
ATOM 658 C C . PHE A 1 82 ? -8.018 1.285 8.131 1.00 92.94 82 PHE A C 1
ATOM 660 O O . PHE A 1 82 ? -7.778 0.430 7.287 1.00 92.94 82 PHE A O 1
ATOM 667 N N . ASP A 1 83 ? -8.468 2.502 7.817 1.00 90.19 83 ASP A N 1
ATOM 668 C CA . ASP A 1 83 ? -8.801 2.903 6.446 1.00 90.19 83 ASP A CA 1
ATOM 669 C C . ASP A 1 83 ? -7.609 2.724 5.486 1.00 90.19 83 ASP A C 1
ATOM 671 O O . ASP A 1 83 ? -7.769 2.279 4.348 1.00 90.19 83 ASP A O 1
ATOM 675 N N . TYR A 1 84 ? -6.391 3.054 5.937 1.00 92.06 84 TYR A N 1
ATOM 676 C CA . TYR A 1 84 ? -5.178 2.904 5.130 1.00 92.06 84 TYR A CA 1
ATOM 677 C C . TYR A 1 84 ? -4.845 1.431 4.868 1.00 92.06 84 TYR A C 1
ATOM 679 O O . TYR A 1 84 ? -4.515 1.060 3.742 1.00 92.06 84 TYR A O 1
ATOM 687 N N . ILE A 1 85 ? -4.925 0.587 5.901 1.00 92.81 85 ILE A N 1
ATOM 688 C CA . ILE A 1 85 ? -4.657 -0.851 5.788 1.00 92.81 85 ILE A CA 1
ATOM 689 C C . ILE A 1 85 ? -5.717 -1.525 4.915 1.00 92.81 85 ILE A C 1
ATOM 691 O O . ILE A 1 85 ? -5.351 -2.305 4.040 1.00 92.81 85 ILE A O 1
ATOM 695 N N . ASP A 1 86 ? -6.994 -1.192 5.100 1.00 89.62 86 ASP A N 1
ATOM 696 C CA . ASP A 1 86 ? -8.096 -1.729 4.301 1.00 89.62 86 ASP A CA 1
ATOM 697 C C . ASP A 1 86 ? -7.920 -1.371 2.824 1.00 89.62 86 ASP A C 1
ATOM 699 O O . ASP A 1 86 ? -8.044 -2.236 1.957 1.00 89.62 86 ASP A O 1
ATOM 703 N N . ARG A 1 87 ? -7.529 -0.126 2.523 1.00 89.31 87 ARG A N 1
ATOM 704 C CA . ARG A 1 87 ? -7.215 0.281 1.150 1.00 89.31 87 ARG A CA 1
ATOM 705 C C . ARG A 1 87 ? -6.047 -0.514 0.566 1.00 89.31 87 ARG A C 1
ATOM 707 O O . ARG A 1 87 ? -6.157 -1.010 -0.550 1.00 89.31 87 ARG A O 1
ATOM 714 N N . LEU A 1 88 ? -4.941 -0.659 1.304 1.00 90.88 88 LEU A N 1
ATOM 715 C CA . LEU A 1 88 ? -3.802 -1.466 0.847 1.00 90.88 88 LEU A CA 1
ATOM 716 C C . LEU A 1 88 ? -4.206 -2.922 0.597 1.00 90.88 88 LEU A C 1
ATOM 718 O O . LEU A 1 88 ? -3.752 -3.529 -0.368 1.00 90.88 88 LEU A O 1
ATOM 722 N N . PHE A 1 89 ? -5.054 -3.479 1.457 1.00 88.88 89 PHE A N 1
ATOM 723 C CA . PHE A 1 89 ? -5.532 -4.847 1.328 1.00 88.88 89 PHE A CA 1
ATOM 724 C C . PHE A 1 89 ? -6.384 -5.037 0.065 1.00 88.88 89 PHE A C 1
ATOM 726 O O . PHE A 1 89 ? -6.191 -6.016 -0.655 1.00 88.88 89 PHE A O 1
ATOM 733 N N . VAL A 1 90 ? -7.271 -4.080 -0.232 1.00 87.31 90 VAL A N 1
ATOM 734 C CA . VAL A 1 90 ? -8.081 -4.065 -1.461 1.00 87.31 90 VAL A CA 1
ATOM 735 C C . VAL A 1 90 ? -7.202 -3.904 -2.698 1.00 87.31 90 VAL A C 1
ATOM 737 O O . VAL A 1 90 ? -7.338 -4.682 -3.629 1.00 87.31 90 VAL A O 1
ATOM 740 N N . VAL A 1 91 ? -6.252 -2.966 -2.695 1.00 87.69 91 VAL A N 1
ATOM 741 C CA . VAL A 1 91 ? -5.323 -2.737 -3.819 1.00 87.69 91 VAL A CA 1
ATOM 742 C C . VAL A 1 91 ? -4.522 -3.989 -4.179 1.00 87.69 91 VAL A C 1
ATOM 744 O O . VAL A 1 91 ? -4.276 -4.273 -5.351 1.00 87.69 91 VAL A O 1
ATOM 747 N N . MET A 1 92 ? -4.090 -4.736 -3.167 1.00 87.00 92 MET A N 1
ATOM 748 C CA . MET A 1 92 ? -3.307 -5.952 -3.369 1.00 87.00 92 MET A CA 1
ATOM 749 C C . MET A 1 92 ? -4.172 -7.159 -3.759 1.00 87.00 92 MET A C 1
ATOM 751 O O . MET A 1 92 ? -3.605 -8.184 -4.128 1.00 87.00 92 MET A O 1
ATOM 755 N N . GLU A 1 93 ? -5.504 -7.037 -3.667 1.00 81.50 93 GLU A N 1
ATOM 756 C CA . GLU A 1 93 ? -6.506 -8.102 -3.823 1.00 81.50 93 GLU A CA 1
ATOM 757 C C . GLU A 1 93 ? -6.068 -9.428 -3.200 1.00 81.50 93 GLU A C 1
ATOM 759 O O . GLU A 1 93 ? -6.118 -10.490 -3.814 1.00 81.50 93 GLU A O 1
ATOM 764 N N . LEU A 1 94 ? -5.595 -9.368 -1.953 1.00 68.94 94 LEU A N 1
ATOM 765 C CA . LEU A 1 94 ? -5.129 -10.568 -1.277 1.00 68.94 94 LEU A CA 1
ATOM 766 C C . LEU A 1 94 ? -6.328 -11.493 -1.019 1.00 68.94 94 LEU A C 1
ATOM 768 O O . LEU A 1 94 ? -7.283 -11.111 -0.329 1.00 68.94 94 LEU A O 1
ATOM 772 N N . HIS A 1 95 ? -6.277 -12.731 -1.517 1.00 68.56 95 HIS A N 1
ATOM 773 C CA . HIS A 1 95 ? -7.301 -13.723 -1.196 1.00 68.56 95 HIS A CA 1
ATOM 774 C C . HIS A 1 95 ? -7.246 -14.036 0.296 1.00 68.56 95 HIS A C 1
ATOM 776 O O . HIS A 1 95 ? -6.393 -14.785 0.779 1.00 68.56 95 HIS A O 1
ATOM 782 N N . LEU A 1 96 ? -8.203 -13.497 1.049 1.00 61.00 96 LEU A N 1
ATOM 783 C CA . LEU A 1 96 ? -8.511 -14.010 2.375 1.00 61.00 96 LEU A CA 1
ATOM 784 C C . LEU A 1 96 ? -8.981 -15.451 2.187 1.00 61.00 96 LEU A C 1
ATOM 786 O O . LEU A 1 96 ? -10.135 -15.699 1.834 1.00 61.00 96 LEU A O 1
ATOM 790 N N . VAL A 1 97 ? -8.083 -16.409 2.430 1.00 54.53 97 VAL A N 1
ATOM 791 C CA . VAL A 1 97 ? -8.455 -17.809 2.617 1.00 54.53 97 VAL A CA 1
ATOM 792 C C . VAL A 1 97 ? -9.396 -17.826 3.815 1.00 54.53 97 VAL A C 1
ATOM 794 O O . VAL A 1 97 ? -8.968 -17.829 4.971 1.00 54.53 97 VAL A O 1
ATOM 797 N N . ARG A 1 98 ? -10.705 -17.771 3.550 1.00 48.62 98 ARG A N 1
ATOM 798 C CA . ARG A 1 98 ? -11.717 -18.049 4.559 1.00 48.62 98 ARG A CA 1
ATOM 799 C C . ARG A 1 98 ? -11.459 -19.476 4.995 1.00 48.62 98 ARG A C 1
ATOM 801 O O . ARG A 1 98 ? -11.724 -20.422 4.263 1.00 48.62 98 ARG A O 1
ATOM 808 N N . ASN A 1 99 ? -10.859 -19.617 6.166 1.00 41.62 99 ASN A N 1
ATOM 809 C CA . ASN A 1 99 ? -10.627 -20.910 6.764 1.00 41.62 99 ASN A CA 1
ATOM 810 C C . ASN A 1 99 ? -12.016 -21.475 7.104 1.00 41.62 99 ASN A C 1
ATOM 812 O O . ASN A 1 99 ? -12.578 -21.156 8.148 1.00 41.62 99 ASN A O 1
ATOM 816 N N . GLU A 1 100 ? -12.605 -22.278 6.214 1.00 46.75 100 GLU A N 1
ATOM 817 C CA . GLU A 1 100 ? -13.894 -22.964 6.416 1.00 46.75 100 GLU A CA 1
ATOM 818 C C . GLU A 1 100 ? -13.800 -24.088 7.474 1.00 46.75 100 GLU A C 1
ATOM 820 O O . GLU A 1 100 ? -14.532 -25.071 7.450 1.00 46.75 100 GLU A O 1
ATOM 825 N N . SER A 1 101 ? -12.893 -23.953 8.442 1.00 45.12 101 SER A N 1
ATOM 826 C CA . SER A 1 101 ? -12.701 -24.869 9.568 1.00 45.12 101 SER A CA 1
ATOM 827 C C . SER A 1 101 ? -13.051 -24.178 10.885 1.00 45.12 101 SER A C 1
ATOM 829 O O . SER A 1 101 ? -12.267 -24.152 11.827 1.00 45.12 101 SER A O 1
ATOM 831 N N . ALA A 1 102 ? -14.247 -23.600 10.944 1.00 46.12 102 ALA A N 1
ATOM 832 C CA . ALA A 1 102 ? -14.923 -23.268 12.193 1.00 46.12 102 ALA A CA 1
ATOM 833 C C . ALA A 1 102 ? -16.370 -23.774 12.116 1.00 46.12 102 ALA A C 1
ATOM 835 O O . ALA A 1 102 ? -17.323 -23.003 12.166 1.00 46.12 102 ALA A O 1
ATOM 836 N N . THR A 1 103 ? -16.526 -25.089 11.943 1.00 41.38 103 THR A N 1
ATOM 837 C CA . THR A 1 103 ? -17.803 -25.767 12.182 1.00 41.38 103 THR A CA 1
ATOM 838 C C . THR A 1 103 ? -17.648 -26.619 13.439 1.00 41.38 103 THR A C 1
ATOM 840 O O . THR A 1 103 ? -17.031 -27.675 13.367 1.00 41.38 103 THR A O 1
ATOM 843 N N . VAL A 1 104 ? -18.216 -26.099 14.537 1.00 40.78 104 VAL A N 1
ATOM 844 C CA . VAL A 1 104 ? -18.581 -26.730 15.829 1.00 40.78 104 VAL A CA 1
ATOM 845 C C . VAL A 1 104 ? -17.470 -27.395 16.646 1.00 40.78 104 VAL A C 1
ATOM 847 O O . VAL A 1 104 ? -16.979 -28.475 16.264 1.00 40.78 104 VAL A O 1
#